Protein AF-A0A4Q3SWQ6-F1 (afdb_monomer_lite)

Sequence (105 aa):
MSTTTGKNRSILAGLVAPVTDTPKMGEAAPPPARVSDRMSALARVTSGDIKEKTLRLVDPARCRMWTRHNRRYDLLTADYCADLLESLRAQNSQEFPAIVRRIDD

pLDDT: mean 76.88, std 16.47, range [37.69, 96.06]

Foldseek 3Di:
DDDPDDDCVVVVVVPPDDPDDDDDPDDDDPDPDDPVNVVVVVVCVVVVVDDDDDDDDDDCVPDDDDPPDPDDVVQVDCVNCVVVVVVCVVVVDDPDGDDDDDDDD

Radius of gyration: 25.67 Å; chains: 1; bounding box: 46×27×73 Å

Structure (mmCIF, N/CA/C/O backbone):
data_AF-A0A4Q3SWQ6-F1
#
_entry.id   AF-A0A4Q3SWQ6-F1
#
loop_
_atom_site.group_PDB
_atom_site.id
_atom_site.type_symbol
_atom_site.label_atom_id
_atom_site.label_alt_id
_atom_site.label_comp_id
_atom_site.label_asym_id
_atom_site.label_entity_id
_atom_site.label_seq_id
_atom_site.pdbx_PDB_ins_code
_atom_site.Cartn_x
_atom_site.Cartn_y
_atom_site.Cartn_z
_atom_site.occupancy
_atom_site.B_iso_or_equiv
_atom_site.auth_seq_id
_atom_site.auth_comp_id
_atom_site.auth_asym_id
_atom_site.auth_atom_id
_atom_site.pdbx_PDB_model_num
ATOM 1 N N . MET A 1 1 ? -29.020 -6.620 43.530 1.00 37.69 1 MET A N 1
ATOM 2 C CA . MET A 1 1 ? -28.003 -7.387 44.280 1.00 37.69 1 MET A CA 1
ATOM 3 C C . MET A 1 1 ? -26.891 -7.730 43.305 1.00 37.69 1 MET A C 1
ATOM 5 O O . MET A 1 1 ? -27.069 -8.607 42.474 1.00 37.69 1 MET A O 1
ATOM 9 N N . SER A 1 2 ? -25.821 -6.935 43.311 1.00 39.66 2 SER A N 1
ATOM 10 C CA . SER A 1 2 ? -24.764 -6.963 42.294 1.00 39.66 2 SER A CA 1
ATOM 11 C C . SER A 1 2 ? -23.598 -7.827 42.764 1.00 39.66 2 SER A C 1
ATOM 13 O O . SER A 1 2 ? -22.946 -7.499 43.751 1.00 39.66 2 SER A O 1
ATOM 15 N N . THR A 1 3 ? -23.325 -8.921 42.058 1.00 44.28 3 THR A N 1
ATOM 16 C CA . THR A 1 3 ? -22.171 -9.793 42.299 1.00 44.28 3 THR A CA 1
ATOM 17 C C . THR A 1 3 ? -21.047 -9.451 41.321 1.00 44.28 3 THR A C 1
ATOM 19 O O . THR A 1 3 ? -21.021 -9.959 40.204 1.0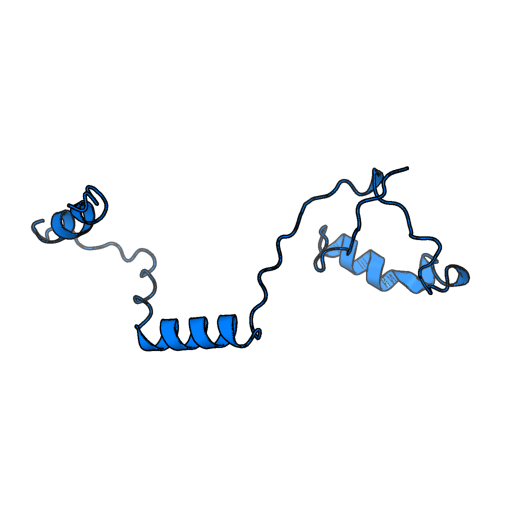0 44.28 3 THR A O 1
ATOM 22 N N . THR A 1 4 ? -20.092 -8.622 41.747 1.00 43.12 4 THR A N 1
ATOM 23 C CA . THR A 1 4 ? -18.793 -8.466 41.065 1.00 43.12 4 THR A CA 1
ATOM 24 C C . THR A 1 4 ? -17.703 -9.008 41.983 1.00 43.12 4 THR A C 1
ATOM 26 O O . THR A 1 4 ? -16.991 -8.276 42.665 1.00 43.12 4 THR A O 1
ATOM 29 N N . THR A 1 5 ? -17.612 -10.334 42.027 1.00 53.69 5 THR A N 1
ATOM 30 C CA . THR A 1 5 ? -16.555 -11.083 42.710 1.00 53.69 5 THR A CA 1
ATOM 31 C C . THR A 1 5 ? -15.343 -11.192 41.785 1.00 53.69 5 THR A C 1
ATOM 33 O O . THR A 1 5 ? -15.468 -11.679 40.666 1.00 53.69 5 THR A O 1
ATOM 36 N N . GLY A 1 6 ? -14.157 -10.793 42.262 1.00 54.22 6 GLY A N 1
ATOM 37 C CA . GLY A 1 6 ? -12.921 -11.472 41.844 1.00 54.22 6 GLY A CA 1
ATOM 38 C C . GLY A 1 6 ? -11.752 -10.661 41.275 1.00 54.22 6 GLY A C 1
ATOM 39 O O . GLY A 1 6 ? -10.754 -11.286 40.945 1.00 54.22 6 GLY A O 1
ATOM 40 N N . LYS A 1 7 ? -11.792 -9.323 41.169 1.00 57.75 7 LYS A N 1
ATOM 41 C CA . LYS A 1 7 ? -10.640 -8.563 40.610 1.00 57.75 7 LYS A CA 1
ATOM 42 C C . LYS A 1 7 ? -9.769 -7.832 41.636 1.00 57.75 7 LYS A C 1
ATOM 44 O O . LYS A 1 7 ? -8.587 -7.635 41.390 1.00 57.75 7 LYS A O 1
ATOM 49 N N . ASN A 1 8 ? -10.295 -7.515 42.819 1.00 54.81 8 ASN A N 1
ATOM 50 C CA . ASN A 1 8 ? -9.591 -6.650 43.782 1.00 54.81 8 ASN A CA 1
ATOM 51 C C . ASN A 1 8 ? -8.744 -7.417 44.815 1.00 54.81 8 ASN A C 1
ATOM 53 O O . ASN A 1 8 ? -8.180 -6.816 45.725 1.00 54.81 8 ASN A O 1
ATOM 57 N N . ARG A 1 9 ? -8.656 -8.750 44.706 1.00 54.25 9 ARG A N 1
ATOM 58 C CA . ARG A 1 9 ? -8.018 -9.602 45.722 1.00 54.25 9 ARG A CA 1
ATOM 59 C C . ARG A 1 9 ? -6.486 -9.643 45.612 1.00 54.25 9 ARG A C 1
ATOM 61 O O . ARG A 1 9 ? -5.827 -9.867 46.619 1.00 54.25 9 ARG A O 1
ATOM 68 N N . SER A 1 10 ? -5.912 -9.368 44.437 1.00 59.91 10 SER A N 1
ATOM 69 C CA . SER A 1 10 ? -4.449 -9.304 44.267 1.00 59.91 10 SER A CA 1
ATOM 70 C C . SER A 1 10 ? -3.827 -8.050 44.887 1.00 59.91 10 SER A C 1
ATOM 72 O O . SER A 1 10 ? -2.656 -8.066 45.249 1.00 59.91 10 SER A O 1
ATOM 74 N N . ILE A 1 11 ? -4.613 -6.983 45.059 1.00 61.41 11 ILE A N 1
ATOM 75 C CA . ILE A 1 11 ? -4.122 -5.679 45.525 1.00 61.41 11 ILE A CA 1
ATOM 76 C C . ILE A 1 11 ? -3.834 -5.701 47.036 1.00 61.41 11 ILE A C 1
ATOM 78 O O . ILE A 1 11 ? -2.881 -5.078 47.488 1.00 61.41 11 ILE A O 1
ATOM 82 N N . LEU A 1 12 ? -4.605 -6.472 47.818 1.00 54.75 12 LEU A N 1
ATOM 83 C CA . LEU A 1 12 ? -4.364 -6.632 49.260 1.00 54.75 12 LEU A CA 1
ATOM 84 C C . LEU A 1 12 ? -3.229 -7.613 49.590 1.00 54.75 12 LEU A C 1
ATOM 86 O O . LEU A 1 12 ? -2.630 -7.500 50.656 1.00 54.75 12 LEU A O 1
ATOM 90 N N . ALA A 1 13 ? -2.912 -8.557 48.700 1.00 58.09 13 ALA A N 1
ATOM 91 C CA . ALA A 1 13 ? -1.867 -9.552 48.956 1.00 58.09 13 ALA A CA 1
ATOM 92 C C . ALA A 1 13 ? -0.459 -8.929 49.040 1.00 58.09 13 ALA A C 1
ATOM 94 O O . ALA A 1 13 ? 0.404 -9.465 49.727 1.00 58.09 13 ALA A O 1
ATOM 95 N N . GLY A 1 14 ? -0.237 -7.779 48.392 1.00 57.88 14 GLY A N 1
ATOM 96 C CA . GLY A 1 14 ? 1.048 -7.075 48.408 1.00 57.88 14 GLY A CA 1
ATOM 97 C C . GLY A 1 14 ? 1.312 -6.214 49.649 1.00 57.88 14 GLY A C 1
ATOM 98 O O . GLY A 1 14 ? 2.418 -5.706 49.788 1.00 57.88 14 GLY A O 1
ATOM 99 N N . LEU A 1 15 ? 0.331 -6.030 50.544 1.00 57.25 15 LEU A N 1
ATOM 100 C CA . LEU A 1 15 ? 0.435 -5.083 51.667 1.00 57.25 15 LEU A CA 1
ATOM 101 C C . LEU A 1 15 ? 0.923 -5.718 52.986 1.00 57.25 15 LEU A C 1
ATOM 103 O O . LEU A 1 15 ? 1.231 -4.992 53.924 1.00 57.25 15 LEU A O 1
ATOM 107 N N . VAL A 1 16 ? 0.971 -7.055 53.077 1.00 56.12 16 VAL A N 1
ATOM 108 C CA . VAL A 1 16 ? 1.228 -7.803 54.334 1.00 56.12 16 VAL A CA 1
ATOM 109 C C . VAL A 1 16 ? 2.556 -8.586 54.303 1.00 56.12 16 VAL A C 1
ATOM 111 O O . VAL A 1 16 ? 2.904 -9.269 55.261 1.00 56.12 16 VAL A O 1
ATOM 114 N N . ALA A 1 17 ? 3.338 -8.493 53.224 1.00 50.59 17 ALA A N 1
ATOM 115 C CA . ALA A 1 17 ? 4.620 -9.194 53.134 1.00 50.59 17 ALA A CA 1
ATOM 116 C C . ALA A 1 17 ? 5.731 -8.447 53.910 1.00 50.59 17 ALA A C 1
ATOM 118 O O . ALA A 1 17 ? 5.885 -7.237 53.719 1.00 50.59 17 ALA A O 1
ATOM 119 N N . PRO A 1 18 ? 6.528 -9.129 54.760 1.00 47.56 18 PRO A N 1
ATOM 120 C CA . PRO A 1 18 ? 7.685 -8.521 55.408 1.00 47.56 18 PRO A CA 1
ATOM 121 C C . PRO A 1 18 ? 8.750 -8.167 54.361 1.00 47.56 18 PRO A C 1
ATOM 123 O O . PRO A 1 18 ? 9.165 -9.002 53.560 1.00 47.56 18 PRO A O 1
ATOM 126 N N . VAL A 1 19 ? 9.182 -6.904 54.365 1.00 60.88 19 VAL A N 1
ATOM 127 C CA . VAL A 1 19 ? 10.229 -6.378 53.480 1.00 60.88 19 VAL A CA 1
ATOM 128 C C . VAL A 1 19 ? 11.579 -6.924 53.945 1.00 60.88 19 VAL A C 1
ATOM 130 O O . VAL A 1 19 ? 12.202 -6.388 54.859 1.00 60.88 19 VAL A O 1
ATOM 133 N N . THR A 1 20 ? 12.035 -8.026 53.355 1.00 55.34 20 THR A N 1
ATOM 134 C CA . THR A 1 20 ? 13.414 -8.516 53.531 1.00 55.34 20 THR A CA 1
ATOM 135 C C . THR A 1 20 ? 13.968 -9.075 52.226 1.00 55.34 20 THR A C 1
ATOM 137 O O . THR A 1 20 ? 14.507 -10.172 52.180 1.00 55.34 20 THR A O 1
ATOM 140 N N . ASP A 1 21 ? 13.853 -8.287 51.161 1.00 50.16 21 ASP A N 1
ATOM 141 C CA . ASP A 1 21 ? 14.615 -8.490 49.933 1.00 50.16 21 ASP A CA 1
ATOM 142 C C . ASP A 1 21 ? 15.100 -7.126 49.445 1.00 50.16 21 ASP A C 1
ATOM 144 O O . ASP A 1 21 ? 14.312 -6.192 49.277 1.00 50.16 21 ASP A O 1
ATOM 148 N N . THR A 1 22 ? 16.410 -6.984 49.259 1.00 52.16 22 THR A N 1
ATOM 149 C CA . THR A 1 22 ? 16.997 -5.822 48.593 1.00 52.16 22 THR A CA 1
ATOM 150 C C . THR A 1 22 ? 16.557 -5.856 47.128 1.00 52.16 22 THR A C 1
ATOM 152 O O . THR A 1 22 ? 16.928 -6.783 46.403 1.00 52.16 22 THR A O 1
ATOM 155 N N . PRO A 1 23 ? 15.756 -4.885 46.645 1.00 48.44 23 PRO A N 1
ATOM 156 C CA . PRO A 1 23 ? 15.286 -4.932 45.274 1.00 48.44 23 PRO A CA 1
ATOM 157 C C . PRO A 1 23 ? 16.483 -4.716 44.346 1.00 48.44 23 PRO A C 1
ATOM 159 O O . PRO A 1 23 ? 17.086 -3.642 44.315 1.00 48.44 23 PRO A O 1
ATOM 162 N N . LYS A 1 24 ? 16.830 -5.743 43.562 1.00 47.78 24 LYS A N 1
ATOM 163 C CA . LYS A 1 24 ? 17.572 -5.538 42.317 1.00 47.78 24 LYS A CA 1
ATOM 164 C C . LYS A 1 24 ? 16.768 -4.528 41.506 1.00 47.78 24 LYS A C 1
ATOM 166 O O . LYS A 1 24 ? 15.587 -4.760 41.255 1.00 47.78 24 LYS A O 1
ATOM 171 N N . MET A 1 25 ? 17.399 -3.416 41.139 1.00 45.16 25 MET A N 1
ATOM 172 C CA . MET A 1 25 ? 16.812 -2.366 40.310 1.00 45.16 25 MET A CA 1
ATOM 173 C C . MET A 1 25 ? 16.571 -2.911 38.896 1.00 45.16 25 MET A C 1
ATOM 175 O O . MET A 1 25 ? 17.353 -2.686 37.981 1.00 45.16 25 MET A O 1
ATOM 179 N N . GLY A 1 26 ? 15.520 -3.713 38.752 1.00 52.38 26 GLY A N 1
ATOM 180 C CA . GLY A 1 26 ? 14.875 -3.976 37.479 1.00 52.38 26 GLY A CA 1
ATOM 181 C C . GLY A 1 26 ? 14.051 -2.751 37.113 1.00 52.38 26 GLY A C 1
ATOM 182 O O . GLY A 1 26 ? 13.395 -2.185 37.987 1.00 52.38 26 GLY A O 1
ATOM 183 N N . GLU A 1 27 ? 14.163 -2.340 35.850 1.00 56.84 27 GLU A N 1
ATOM 184 C CA . GLU A 1 27 ? 13.367 -1.334 35.140 1.00 56.84 27 GLU A CA 1
ATOM 185 C C . GLU A 1 27 ? 12.164 -0.819 35.955 1.00 56.84 27 GLU A C 1
ATOM 187 O O . GLU A 1 27 ? 11.166 -1.523 36.135 1.00 56.84 27 GLU A O 1
ATOM 192 N N . ALA A 1 28 ? 12.273 0.395 36.503 1.00 59.09 28 ALA A N 1
ATOM 193 C CA . ALA A 1 28 ? 11.204 0.989 37.294 1.00 59.09 28 ALA A CA 1
ATOM 194 C C . ALA A 1 28 ? 9.908 1.017 36.468 1.00 59.09 28 ALA A C 1
ATOM 196 O O . ALA A 1 28 ? 9.859 1.619 35.394 1.00 59.09 28 ALA A O 1
ATOM 197 N N . ALA A 1 29 ? 8.855 0.367 36.972 1.00 60.41 29 ALA A N 1
ATOM 198 C CA . ALA A 1 29 ? 7.537 0.445 36.361 1.00 60.41 29 ALA A CA 1
ATOM 199 C C . ALA A 1 29 ? 7.130 1.927 36.234 1.00 60.41 29 ALA A C 1
ATOM 201 O O . ALA A 1 29 ? 7.310 2.686 37.195 1.00 60.41 29 ALA A O 1
ATOM 202 N N . PRO A 1 30 ? 6.598 2.363 35.077 1.00 66.06 30 PRO A N 1
ATOM 203 C CA . PRO A 1 30 ? 6.219 3.754 34.894 1.00 66.06 30 PRO A CA 1
ATOM 204 C C . PRO A 1 30 ? 5.20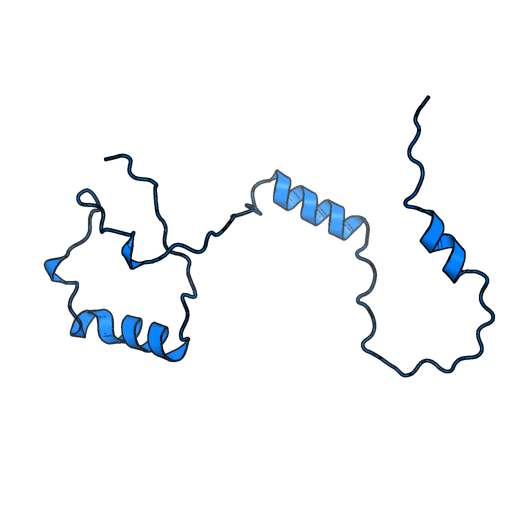3 4.169 35.972 1.00 66.06 30 PRO A C 1
ATOM 206 O O . PRO A 1 30 ? 4.329 3.371 36.333 1.00 66.06 30 PRO A O 1
ATOM 209 N N . PRO A 1 31 ? 5.305 5.399 36.511 1.00 71.00 31 PRO A N 1
ATOM 210 C CA . PRO A 1 31 ? 4.410 5.868 37.560 1.00 71.00 31 PRO A CA 1
ATOM 211 C C . PRO A 1 31 ? 2.949 5.776 37.093 1.00 71.00 31 PRO A C 1
ATOM 213 O O . PRO A 1 31 ? 2.659 6.047 35.923 1.00 71.00 31 PRO A O 1
ATOM 216 N N . PRO A 1 32 ? 2.005 5.406 37.979 1.00 70.75 32 PRO A N 1
ATOM 217 C CA . PRO A 1 32 ? 0.611 5.248 37.592 1.00 70.75 32 PRO A CA 1
ATOM 218 C C . PRO A 1 32 ? 0.060 6.574 37.060 1.00 70.75 32 PRO A C 1
ATOM 220 O O . PRO A 1 32 ? 0.119 7.599 37.741 1.00 70.75 32 PRO A O 1
ATOM 223 N N . ALA A 1 33 ? -0.500 6.544 35.845 1.00 75.12 33 ALA A N 1
ATOM 224 C CA . ALA A 1 33 ? -1.086 7.723 35.209 1.00 75.12 33 ALA A CA 1
ATOM 225 C C . ALA A 1 33 ? -2.125 8.372 36.134 1.00 75.12 33 ALA A C 1
ATOM 227 O O . ALA A 1 33 ? -3.013 7.674 36.655 1.00 75.12 33 ALA A O 1
ATOM 228 N N . ARG A 1 34 ? -2.019 9.694 36.329 1.00 88.25 34 ARG A N 1
ATOM 229 C CA . ARG A 1 34 ? -2.899 10.447 37.228 1.00 88.25 34 ARG A CA 1
ATOM 230 C C . ARG A 1 34 ? -4.302 10.498 36.631 1.00 88.25 34 ARG A C 1
ATOM 232 O O . ARG A 1 34 ? -4.495 10.397 35.420 1.00 88.25 34 ARG A O 1
ATOM 239 N N . VAL A 1 35 ? -5.309 10.688 37.479 1.00 86.38 35 VAL A N 1
ATOM 240 C CA . VAL A 1 35 ? -6.708 10.802 37.029 1.00 86.38 35 VAL A CA 1
ATOM 241 C C . VAL A 1 35 ? -6.902 11.922 35.998 1.00 86.38 35 VAL A C 1
ATOM 243 O O . VAL A 1 35 ? -7.637 11.734 35.034 1.00 86.38 35 VAL A O 1
ATOM 246 N N . SER A 1 36 ? -6.171 13.033 36.141 1.00 84.25 36 SER A N 1
ATOM 247 C CA . SER A 1 36 ? -6.175 14.161 35.197 1.00 84.25 36 SER A CA 1
ATOM 248 C C . SER A 1 36 ? -5.710 13.762 33.790 1.00 84.25 36 SER A C 1
ATOM 250 O O . SER A 1 36 ? -6.325 14.145 32.792 1.00 84.25 36 SER A O 1
ATOM 252 N N . ASP A 1 37 ? -4.666 12.933 33.706 1.00 85.50 37 ASP A N 1
ATOM 253 C CA . ASP A 1 37 ? -4.102 12.474 32.432 1.00 85.50 37 ASP A CA 1
ATOM 254 C C . ASP A 1 37 ? -5.104 11.579 31.694 1.00 85.50 37 ASP A C 1
ATOM 256 O O . ASP A 1 37 ? -5.305 11.708 30.485 1.00 85.50 37 ASP A O 1
ATOM 260 N N . ARG A 1 38 ? -5.813 10.716 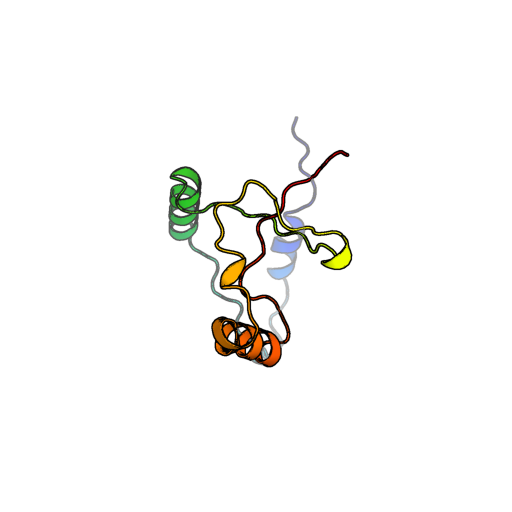32.437 1.00 82.62 38 ARG A N 1
ATOM 261 C CA . ARG A 1 38 ? -6.871 9.863 31.873 1.00 82.62 38 ARG A CA 1
ATOM 262 C C . ARG A 1 38 ? -8.074 10.670 31.399 1.00 82.62 38 ARG A C 1
ATOM 264 O O . ARG A 1 38 ? -8.591 10.381 30.326 1.00 82.62 38 ARG A O 1
ATOM 271 N N . MET A 1 39 ? -8.501 11.681 32.157 1.00 84.94 39 MET A N 1
ATOM 272 C CA . MET A 1 39 ? -9.609 12.557 31.752 1.00 84.94 39 MET A CA 1
ATOM 273 C C . MET A 1 39 ? -9.278 13.320 30.466 1.00 84.94 39 MET A C 1
ATOM 275 O O . MET A 1 39 ? -10.104 13.393 29.560 1.00 84.94 39 MET A O 1
ATOM 279 N N . SER A 1 40 ? -8.040 13.803 30.342 1.00 85.25 40 SER A N 1
ATOM 280 C CA . SER A 1 40 ? -7.559 14.475 29.130 1.00 85.25 40 SER A CA 1
ATOM 281 C C . SER A 1 40 ? -7.512 13.525 27.928 1.00 85.25 40 SER A C 1
ATOM 283 O O . SER A 1 40 ? -7.941 13.883 26.832 1.00 85.25 40 SER A O 1
ATOM 285 N N . ALA A 1 41 ? -7.043 12.288 28.121 1.00 81.62 41 ALA A N 1
ATOM 286 C CA . ALA A 1 41 ? -7.048 11.274 27.068 1.00 81.62 41 ALA A CA 1
ATOM 287 C C . ALA A 1 41 ? -8.476 10.915 26.612 1.00 81.62 41 ALA A C 1
ATOM 289 O O . ALA A 1 41 ? -8.733 10.846 25.412 1.00 81.62 41 ALA A O 1
A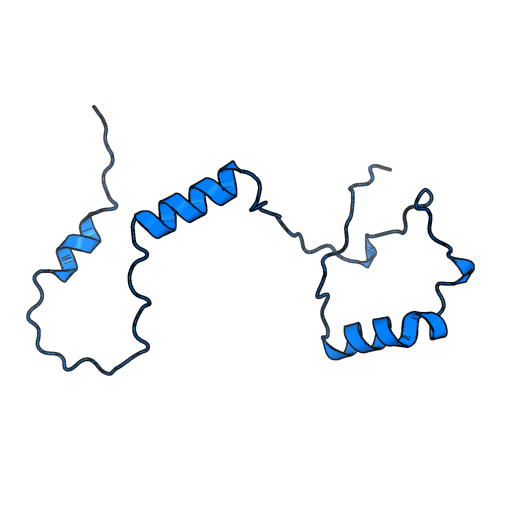TOM 290 N N . LEU A 1 42 ? -9.417 10.750 27.548 1.00 83.00 42 LEU A N 1
ATOM 291 C CA . LEU A 1 42 ? -10.828 10.479 27.244 1.00 83.00 42 LEU A CA 1
ATOM 292 C C . LEU A 1 42 ? -11.499 11.635 26.495 1.00 83.00 42 LEU A C 1
ATOM 294 O O . LEU A 1 42 ? -12.256 11.394 25.552 1.00 83.00 42 LEU A O 1
ATOM 298 N N . ALA A 1 43 ? -11.197 12.880 26.872 1.00 82.56 43 ALA A N 1
ATOM 299 C CA . ALA A 1 43 ? -11.681 14.057 26.160 1.00 82.56 43 ALA A CA 1
ATOM 300 C C . ALA A 1 43 ? -11.214 14.043 24.696 1.00 82.56 43 ALA A C 1
ATOM 302 O O . ALA A 1 43 ? -12.035 14.208 23.804 1.00 82.56 43 ALA A O 1
ATOM 303 N N . ARG A 1 44 ? -9.939 13.727 24.430 1.00 79.06 44 ARG A N 1
ATOM 304 C CA . ARG A 1 44 ? -9.393 13.621 23.061 1.00 79.06 44 ARG A CA 1
ATOM 305 C C . ARG A 1 44 ? -10.044 12.510 22.233 1.00 79.06 44 ARG A C 1
ATOM 307 O O . ARG A 1 44 ? -10.300 12.699 21.047 1.00 79.06 44 ARG A O 1
ATOM 314 N N . VAL A 1 45 ? -10.343 11.360 22.840 1.00 80.50 45 VAL A N 1
ATOM 315 C CA . VAL A 1 45 ? -11.096 10.285 22.163 1.00 80.50 45 VAL A CA 1
ATOM 316 C C . VAL A 1 45 ? -12.514 10.752 21.821 1.00 80.50 45 VAL A C 1
ATOM 318 O O . VAL A 1 45 ? -12.972 10.553 20.700 1.00 80.50 45 VAL A O 1
ATOM 321 N N . THR A 1 46 ? -13.190 11.424 22.757 1.00 77.12 46 THR A N 1
ATOM 322 C CA . THR A 1 46 ? -14.579 11.888 22.582 1.00 77.12 46 THR A CA 1
ATOM 323 C C . THR A 1 46 ? -14.687 13.029 21.566 1.00 77.12 46 THR A C 1
ATOM 325 O O . THR A 1 46 ? -15.618 13.046 20.766 1.00 77.12 46 THR A O 1
ATOM 328 N N . SER A 1 47 ? -13.706 13.936 21.538 1.00 79.50 47 SER A N 1
ATOM 329 C CA . SER A 1 47 ? -13.581 15.003 20.534 1.00 79.50 47 SER A CA 1
ATOM 330 C C . SER A 1 47 ? -13.283 14.476 19.125 1.00 79.50 47 SER A C 1
ATOM 332 O O . SER A 1 47 ? -13.372 15.225 18.157 1.00 79.50 47 SER A O 1
ATOM 334 N N . GLY A 1 48 ? -12.936 13.190 18.988 1.00 75.50 48 GLY A N 1
ATOM 335 C CA . GLY A 1 48 ? -12.573 12.579 17.712 1.00 75.50 48 GLY A CA 1
ATOM 336 C C . GLY A 1 48 ? -11.124 12.830 17.283 1.00 75.50 48 GLY A C 1
ATOM 337 O O . GLY A 1 48 ? -10.762 12.451 16.166 1.00 75.50 48 GLY A O 1
ATOM 338 N N . ASP A 1 49 ? -10.293 13.405 18.162 1.00 72.88 49 ASP A N 1
ATOM 339 C CA . ASP A 1 49 ? -8.855 13.610 17.930 1.00 72.88 49 ASP A CA 1
ATOM 340 C C . ASP A 1 49 ? -8.102 12.276 17.857 1.00 72.88 49 ASP A C 1
ATOM 342 O O . ASP A 1 49 ? -7.045 12.176 17.235 1.00 72.88 49 ASP A O 1
ATOM 346 N N . ILE A 1 50 ? -8.638 11.236 18.505 1.00 72.12 50 ILE A N 1
ATOM 347 C CA . ILE A 1 50 ? -8.084 9.883 18.501 1.00 72.12 50 ILE A CA 1
ATOM 348 C C . ILE A 1 50 ? -9.102 8.949 17.851 1.00 72.12 50 ILE A C 1
ATOM 350 O O . ILE A 1 50 ? -10.183 8.719 18.389 1.00 72.12 50 ILE A O 1
ATOM 354 N N . LYS A 1 51 ? -8.736 8.381 16.697 1.00 74.31 51 LYS A N 1
ATOM 355 C CA . LYS A 1 51 ? -9.521 7.349 16.012 1.00 74.31 51 LYS A CA 1
ATOM 356 C C . LYS A 1 51 ? -8.826 6.005 16.140 1.00 74.31 51 LYS A C 1
ATOM 358 O O . LYS A 1 51 ? -7.701 5.836 15.672 1.00 74.31 51 LYS A O 1
ATOM 363 N N . GLU A 1 52 ? -9.514 5.044 16.742 1.00 72.06 52 GLU A N 1
ATOM 364 C CA . GLU A 1 52 ? -9.060 3.660 16.766 1.00 72.06 52 GLU A CA 1
ATOM 365 C C . GLU A 1 52 ? -9.133 3.081 15.346 1.00 72.06 52 GLU A C 1
ATOM 367 O O . GLU A 1 52 ? -10.190 3.074 14.710 1.00 72.06 52 GLU A O 1
ATOM 372 N N . LYS A 1 53 ? -7.989 2.633 14.817 1.00 78.25 53 LYS A N 1
ATOM 373 C CA . LYS A 1 53 ? -7.888 2.039 13.481 1.00 78.25 53 LYS A CA 1
ATOM 374 C C . LYS A 1 53 ? -7.456 0.586 13.616 1.00 78.25 53 LYS A C 1
ATOM 376 O O . LYS A 1 53 ? -6.293 0.301 13.882 1.00 78.25 53 LYS A O 1
ATOM 381 N N . THR A 1 54 ? -8.381 -0.342 13.394 1.00 83.50 54 THR A N 1
ATOM 382 C CA . THR A 1 54 ? -8.043 -1.765 13.304 1.00 83.50 54 THR A CA 1
ATOM 383 C C . THR A 1 54 ? -7.343 -2.041 11.975 1.00 83.50 54 THR A C 1
ATOM 385 O O . THR A 1 54 ? -7.928 -1.856 10.906 1.00 83.50 54 THR A O 1
ATOM 388 N N . LEU A 1 55 ? -6.094 -2.500 12.036 1.00 88.94 55 LEU A N 1
ATOM 389 C CA . LEU A 1 55 ? -5.341 -2.954 10.868 1.00 88.94 55 LEU A CA 1
ATOM 390 C C . LEU A 1 55 ? -5.488 -4.467 10.711 1.00 88.94 55 LEU A C 1
ATOM 392 O O . LEU A 1 55 ? -5.590 -5.200 11.693 1.00 88.94 55 LEU A O 1
ATOM 396 N N . ARG A 1 56 ? -5.514 -4.938 9.464 1.00 88.38 56 ARG A N 1
ATOM 397 C CA . ARG A 1 56 ? -5.572 -6.365 9.140 1.00 88.38 56 ARG A CA 1
ATOM 398 C C . ARG A 1 56 ? -4.413 -6.711 8.222 1.00 88.38 56 ARG A C 1
ATOM 400 O O . ARG A 1 56 ? -4.185 -6.005 7.244 1.00 88.38 56 ARG A O 1
ATOM 407 N N . LEU A 1 57 ? -3.730 -7.811 8.523 1.00 90.81 57 LEU A N 1
ATOM 408 C CA . LEU A 1 57 ? -2.793 -8.427 7.594 1.00 90.81 57 LEU A CA 1
ATOM 409 C C . LEU A 1 57 ? -3.601 -9.106 6.490 1.00 90.81 57 LEU A C 1
ATOM 411 O O . LEU A 1 57 ? -4.472 -9.936 6.758 1.00 90.81 57 LEU A O 1
ATOM 415 N N . VAL A 1 58 ? -3.343 -8.702 5.254 1.00 90.12 58 VAL A N 1
ATOM 416 C CA . VAL A 1 58 ? -3.999 -9.229 4.061 1.00 90.12 58 VAL A CA 1
ATOM 417 C C . VAL A 1 58 ? -2.908 -9.725 3.130 1.00 90.12 58 VAL A C 1
ATOM 419 O O . VAL A 1 58 ? -1.912 -9.037 2.928 1.00 90.12 58 VAL A O 1
ATOM 422 N N . ASP A 1 59 ? -3.106 -10.915 2.572 1.00 91.12 59 ASP A N 1
ATOM 423 C CA . ASP A 1 59 ? -2.223 -11.448 1.542 1.00 91.12 59 ASP A CA 1
ATOM 424 C C . ASP A 1 59 ? -2.270 -10.542 0.293 1.00 91.12 59 ASP A C 1
ATOM 426 O O . ASP A 1 59 ? -3.353 -10.365 -0.283 1.00 91.12 59 ASP A O 1
ATOM 430 N N . PRO A 1 60 ? -1.133 -9.958 -0.136 1.00 89.50 60 PRO A N 1
ATOM 431 C CA . PRO A 1 60 ? -1.085 -9.070 -1.291 1.00 89.50 60 PRO A CA 1
ATOM 432 C C . PRO A 1 60 ? -1.510 -9.758 -2.593 1.00 89.50 60 PRO A C 1
ATOM 434 O O . PRO A 1 60 ? -2.042 -9.074 -3.465 1.00 89.50 60 PRO A O 1
ATOM 437 N N . ALA A 1 61 ? -1.364 -11.084 -2.719 1.00 92.44 61 ALA A N 1
ATOM 438 C CA . ALA A 1 61 ? -1.782 -11.821 -3.916 1.00 92.44 61 ALA A CA 1
ATOM 439 C C . ALA A 1 61 ? -3.308 -11.803 -4.131 1.00 92.44 61 ALA A C 1
ATOM 441 O O . ALA A 1 61 ? -3.789 -11.997 -5.245 1.00 92.44 61 ALA A O 1
ATOM 442 N N . ARG A 1 62 ? -4.085 -11.530 -3.074 1.00 92.12 62 ARG A N 1
ATOM 443 C CA . ARG A 1 62 ? -5.550 -11.392 -3.130 1.00 92.12 62 ARG A CA 1
ATOM 444 C C . ARG A 1 62 ? -6.005 -9.979 -3.493 1.00 92.12 62 ARG A C 1
ATOM 446 O O . ARG A 1 62 ? -7.192 -9.757 -3.736 1.00 92.12 62 ARG A O 1
ATOM 453 N N . CYS A 1 63 ? -5.095 -9.010 -3.474 1.00 91.62 63 CYS A N 1
ATOM 454 C CA . CYS A 1 63 ? -5.397 -7.613 -3.737 1.00 91.62 63 CYS A CA 1
ATOM 455 C C . CYS A 1 63 ? -5.235 -7.310 -5.228 1.00 91.62 63 CYS A C 1
ATOM 457 O O . CYS A 1 63 ? -4.248 -7.682 -5.853 1.00 91.62 63 CYS A O 1
ATOM 459 N N . ARG A 1 64 ? -6.187 -6.563 -5.793 1.00 91.06 64 ARG A N 1
ATOM 460 C CA . ARG A 1 64 ? -6.101 -6.036 -7.161 1.00 91.06 64 ARG A CA 1
ATOM 461 C C . ARG A 1 64 ? -6.276 -4.524 -7.174 1.00 91.06 64 ARG A C 1
ATOM 463 O O . ARG A 1 64 ? -6.977 -3.968 -6.325 1.00 91.06 64 ARG A O 1
ATOM 470 N N . MET A 1 65 ? -5.656 -3.859 -8.147 1.00 89.06 65 MET A N 1
ATOM 471 C CA . MET A 1 65 ? -5.822 -2.418 -8.339 1.00 89.06 65 MET A CA 1
ATOM 472 C C . MET A 1 65 ? -7.272 -2.092 -8.709 1.00 89.06 65 MET A C 1
ATOM 474 O O . MET A 1 65 ? -7.905 -2.793 -9.497 1.00 89.06 65 MET A O 1
ATOM 478 N N . TRP A 1 66 ? -7.811 -1.016 -8.137 1.00 88.56 66 TRP A N 1
ATOM 479 C CA . TRP A 1 66 ? -9.179 -0.593 -8.413 1.00 88.56 66 TRP A CA 1
ATOM 480 C C . TRP A 1 66 ? -9.253 0.258 -9.684 1.00 88.56 66 TRP A C 1
ATOM 482 O O . TRP A 1 66 ? -8.686 1.344 -9.735 1.00 88.56 66 TRP A O 1
ATOM 492 N N . THR A 1 67 ? -10.024 -0.193 -10.675 1.00 85.06 67 THR A N 1
ATOM 493 C CA . THR A 1 67 ? -10.134 0.439 -12.005 1.00 85.06 67 THR A CA 1
ATOM 494 C C . THR A 1 67 ? -10.659 1.876 -11.985 1.00 85.06 67 THR A C 1
ATOM 496 O O . THR A 1 67 ? -10.344 2.652 -12.876 1.00 85.06 67 THR A O 1
ATOM 499 N N . ARG A 1 68 ? -11.474 2.250 -10.988 1.00 83.62 68 ARG A N 1
ATOM 500 C CA . ARG A 1 68 ? -12.059 3.604 -10.895 1.00 83.62 68 ARG A CA 1
ATOM 501 C C . ARG A 1 68 ? -11.194 4.586 -10.105 1.00 83.62 68 ARG A C 1
ATOM 503 O O . ARG A 1 68 ? -11.638 5.697 -9.828 1.00 83.62 68 ARG A O 1
ATOM 510 N N . HIS A 1 69 ? -9.997 4.184 -9.687 1.00 82.81 69 HIS A N 1
ATOM 511 C CA . HIS A 1 69 ? -9.112 5.081 -8.962 1.00 82.81 69 HIS A CA 1
ATOM 512 C C . HIS A 1 69 ? -8.455 6.066 -9.935 1.00 82.81 69 HIS A C 1
ATOM 514 O O . HIS A 1 69 ? -7.953 5.662 -10.982 1.00 82.81 69 HIS A O 1
ATOM 520 N N . ASN A 1 70 ? -8.445 7.356 -9.589 1.00 83.50 70 ASN A N 1
ATOM 521 C CA . ASN A 1 70 ? -7.812 8.391 -10.406 1.00 83.50 70 ASN A CA 1
ATOM 522 C C . ASN A 1 70 ? -6.283 8.322 -10.252 1.00 83.50 70 ASN A C 1
ATOM 524 O O . ASN A 1 70 ? -5.676 9.098 -9.514 1.00 83.50 70 ASN A O 1
ATOM 528 N N . ARG A 1 71 ? -5.667 7.325 -10.893 1.00 86.44 71 ARG A N 1
ATOM 529 C CA . ARG A 1 71 ? -4.219 7.125 -10.922 1.00 86.44 71 ARG A CA 1
ATOM 530 C C . ARG A 1 71 ? -3.737 7.062 -12.366 1.00 86.44 71 ARG A C 1
ATOM 532 O O . ARG A 1 71 ? -4.291 6.341 -13.188 1.00 86.44 71 ARG A O 1
ATOM 539 N N . ARG A 1 72 ? -2.663 7.798 -12.643 1.00 89.25 72 ARG A N 1
ATOM 540 C CA . ARG A 1 72 ? -1.924 7.760 -13.907 1.00 89.25 72 ARG A CA 1
ATOM 541 C C . ARG A 1 72 ? -1.025 6.528 -13.954 1.00 89.25 72 ARG A C 1
ATOM 543 O O . ARG A 1 72 ? 0.116 6.567 -13.499 1.00 89.25 72 ARG A O 1
ATOM 550 N N . TYR A 1 73 ? -1.578 5.408 -14.411 1.00 87.00 73 TYR A N 1
ATOM 551 C CA . TYR A 1 73 ? -0.864 4.128 -14.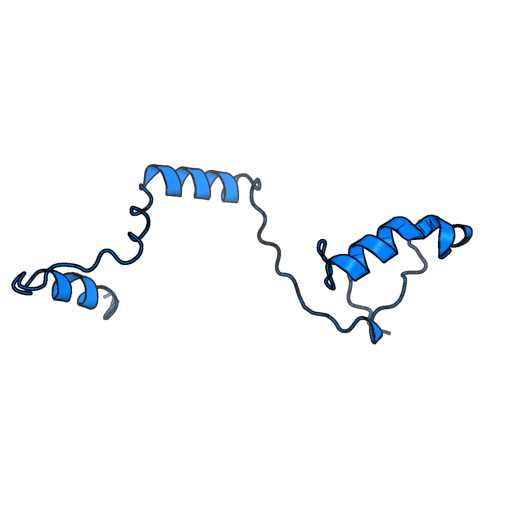481 1.00 87.00 73 TYR A CA 1
ATOM 552 C C . TYR A 1 73 ? 0.304 4.141 -15.474 1.00 87.00 73 TYR A C 1
ATOM 554 O O . TYR A 1 73 ? 1.251 3.384 -15.298 1.00 87.00 73 TYR A O 1
ATOM 562 N N . ASP A 1 74 ? 0.273 5.048 -16.449 1.00 89.75 74 ASP A N 1
ATOM 563 C CA . ASP A 1 74 ? 1.363 5.366 -17.375 1.00 89.75 74 ASP A CA 1
ATOM 564 C C . ASP A 1 74 ? 2.680 5.718 -16.664 1.00 89.75 74 ASP A C 1
ATOM 566 O O . ASP A 1 74 ? 3.755 5.435 -17.183 1.00 89.75 74 ASP A O 1
ATOM 570 N N . LEU A 1 75 ? 2.604 6.289 -15.459 1.00 89.88 75 LEU A N 1
ATOM 571 C CA . LEU A 1 75 ? 3.771 6.692 -14.670 1.00 89.88 75 LEU A CA 1
ATOM 572 C C . LEU A 1 75 ? 4.195 5.643 -13.632 1.00 89.88 75 LEU A C 1
ATOM 574 O O . LEU A 1 75 ? 5.171 5.852 -12.914 1.00 89.88 75 LEU A O 1
ATOM 578 N N . LEU A 1 76 ? 3.476 4.522 -13.523 1.00 89.56 76 LEU A N 1
ATOM 579 C CA . LEU A 1 76 ? 3.767 3.472 -12.546 1.00 89.56 76 LEU A CA 1
ATOM 580 C C . LEU A 1 76 ? 4.862 2.529 -13.070 1.00 89.56 76 LEU A C 1
ATOM 582 O O . LEU A 1 76 ? 4.632 1.344 -13.299 1.00 89.56 76 LEU A O 1
ATOM 586 N N . THR A 1 77 ? 6.053 3.080 -13.285 1.00 94.06 77 THR A N 1
ATOM 587 C CA . THR A 1 77 ? 7.243 2.356 -13.751 1.00 94.06 77 THR A CA 1
ATOM 588 C C . THR A 1 77 ? 8.283 2.243 -12.635 1.00 94.06 77 THR A C 1
ATOM 590 O O . THR A 1 77 ? 8.216 2.951 -11.627 1.00 94.06 77 THR A O 1
ATOM 593 N N . ALA A 1 78 ? 9.245 1.329 -12.799 1.00 92.94 78 ALA A N 1
ATOM 594 C CA . ALA A 1 78 ? 10.281 1.081 -11.797 1.00 92.94 78 ALA A CA 1
ATOM 595 C C . ALA A 1 78 ? 11.150 2.321 -11.534 1.00 92.94 78 ALA A C 1
ATOM 597 O O . ALA A 1 78 ? 11.447 2.601 -10.377 1.00 92.94 78 ALA A O 1
ATOM 598 N N . ASP A 1 79 ? 11.479 3.085 -12.578 1.00 95.81 79 ASP A N 1
ATOM 599 C CA . ASP A 1 79 ? 12.336 4.270 -12.467 1.00 95.81 79 ASP A CA 1
ATOM 600 C C . ASP A 1 79 ? 11.661 5.380 -11.655 1.00 95.81 79 ASP A C 1
ATOM 602 O O . ASP A 1 79 ? 12.249 5.929 -10.728 1.00 95.81 79 ASP A O 1
ATOM 606 N N . TYR A 1 80 ? 10.386 5.664 -11.937 1.00 94.88 80 TYR A N 1
ATOM 607 C CA . TYR A 1 80 ? 9.628 6.690 -11.213 1.00 94.88 80 TYR A CA 1
ATOM 608 C C . TYR A 1 80 ? 9.316 6.291 -9.764 1.00 94.88 80 TYR A C 1
ATOM 610 O O . TYR A 1 80 ? 9.070 7.157 -8.927 1.00 94.88 80 TYR A O 1
ATOM 618 N N . CYS A 1 81 ? 9.306 4.990 -9.463 1.00 94.19 81 CYS A N 1
ATOM 619 C CA . CYS A 1 81 ? 9.030 4.460 -8.128 1.00 94.19 81 CYS A CA 1
ATOM 620 C C . CYS A 1 81 ? 10.289 3.948 -7.411 1.00 94.19 81 CYS A C 1
ATOM 622 O O . CYS A 1 81 ? 10.149 3.251 -6.405 1.00 94.19 81 CYS A O 1
ATOM 624 N N . ALA A 1 82 ? 11.493 4.260 -7.903 1.00 96.06 82 ALA A N 1
ATOM 625 C CA . ALA A 1 82 ? 12.742 3.695 -7.394 1.00 96.06 82 ALA A CA 1
ATOM 626 C C . ALA A 1 82 ? 12.931 3.956 -5.891 1.00 96.06 82 ALA A C 1
ATOM 628 O O . ALA A 1 82 ? 13.153 3.013 -5.134 1.00 96.06 82 ALA A O 1
ATOM 629 N N . ASP A 1 83 ? 12.717 5.196 -5.446 1.00 94.75 83 ASP A N 1
ATOM 630 C CA . ASP A 1 83 ? 12.838 5.587 -4.034 1.00 94.75 83 ASP A CA 1
ATOM 631 C C . ASP A 1 83 ? 11.834 4.847 -3.134 1.00 94.75 83 ASP A C 1
ATOM 633 O O . ASP A 1 83 ? 12.151 4.407 -2.023 1.00 94.75 83 ASP A O 1
ATOM 637 N N . LEU A 1 84 ? 10.605 4.654 -3.625 1.00 91.88 84 LEU A N 1
ATOM 638 C CA . LEU A 1 84 ? 9.581 3.906 -2.899 1.00 91.88 84 LEU A CA 1
ATOM 639 C C . LEU A 1 84 ? 9.956 2.422 -2.800 1.00 91.88 84 LEU A C 1
ATOM 641 O O . LEU A 1 84 ? 9.809 1.816 -1.743 1.00 91.88 84 LEU A O 1
ATOM 645 N N . LEU A 1 85 ? 10.449 1.829 -3.886 1.00 93.56 85 LEU A N 1
ATOM 646 C CA . LEU A 1 85 ? 10.892 0.437 -3.884 1.00 93.56 85 LEU A CA 1
ATOM 647 C C . LEU A 1 85 ? 12.083 0.233 -2.947 1.00 93.56 85 LEU A C 1
ATOM 649 O O . LEU A 1 85 ? 12.120 -0.763 -2.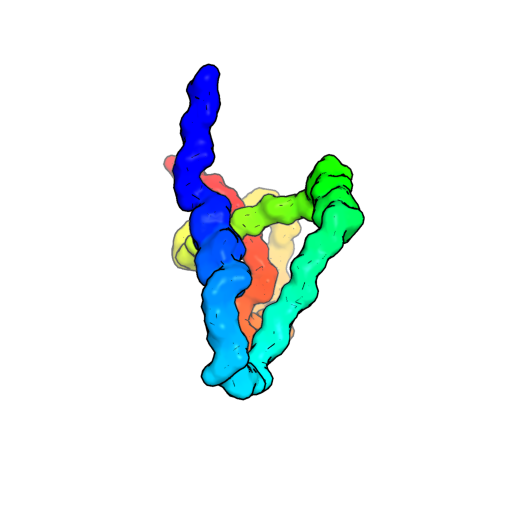229 1.00 93.56 85 LEU A O 1
ATOM 653 N N . GLU A 1 86 ? 13.023 1.175 -2.925 1.00 95.38 86 GLU A N 1
ATOM 654 C CA . GLU A 1 86 ? 14.198 1.089 -2.067 1.00 95.38 86 GLU A CA 1
ATOM 655 C C . GLU A 1 86 ? 13.836 1.216 -0.586 1.00 95.38 86 GLU A C 1
ATOM 657 O O . GLU A 1 86 ? 14.263 0.393 0.223 1.00 95.38 86 GLU A O 1
ATOM 662 N N . SER A 1 87 ? 12.959 2.158 -0.227 1.00 94.12 87 SER A N 1
ATOM 663 C CA . SER A 1 87 ? 12.482 2.280 1.159 1.00 94.12 87 SER A CA 1
ATOM 664 C C . SER A 1 87 ? 11.728 1.032 1.637 1.00 94.12 87 SER A C 1
ATOM 666 O O . SER A 1 87 ? 11.972 0.560 2.748 1.00 94.12 87 SER A O 1
ATOM 668 N N . LEU A 1 88 ? 10.882 0.432 0.791 1.00 92.00 88 LEU A N 1
ATOM 669 C CA . LEU A 1 88 ? 10.183 -0.817 1.115 1.00 92.00 88 LEU A CA 1
ATOM 670 C C . LEU A 1 88 ? 11.145 -1.997 1.312 1.00 92.00 88 LEU A C 1
ATOM 672 O O . LEU A 1 88 ? 10.941 -2.806 2.219 1.00 92.00 88 LEU A O 1
ATOM 676 N N . ARG A 1 89 ? 12.201 -2.100 0.493 1.00 93.06 89 ARG A N 1
ATOM 677 C CA . ARG A 1 89 ? 13.234 -3.139 0.647 1.00 93.06 89 ARG A CA 1
ATOM 678 C C . ARG A 1 89 ? 14.042 -2.945 1.923 1.00 93.06 89 ARG A C 1
ATOM 680 O O . ARG A 1 89 ? 14.237 -3.910 2.655 1.00 93.06 89 ARG A O 1
ATOM 687 N N . ALA A 1 90 ? 14.472 -1.715 2.204 1.00 95.06 90 ALA A N 1
ATOM 688 C CA . ALA A 1 90 ? 15.270 -1.391 3.383 1.00 95.06 90 ALA A CA 1
ATOM 689 C C . ALA A 1 90 ? 14.517 -1.679 4.691 1.00 95.06 90 ALA A C 1
ATOM 691 O O . ALA A 1 90 ? 15.098 -2.195 5.643 1.00 95.06 90 ALA A O 1
ATOM 692 N N . GLN A 1 91 ? 13.216 -1.379 4.734 1.00 92.38 91 GLN A N 1
ATOM 693 C CA . GLN A 1 91 ? 12.369 -1.647 5.899 1.00 92.38 91 GLN A CA 1
ATOM 694 C C . GLN A 1 91 ? 11.923 -3.115 5.988 1.00 92.38 91 GLN A C 1
ATOM 696 O O . GLN A 1 91 ? 11.533 -3.575 7.062 1.00 92.38 91 GLN A O 1
ATOM 701 N N . ASN A 1 92 ? 11.944 -3.840 4.863 1.00 88.75 92 ASN A N 1
ATOM 702 C CA . ASN A 1 92 ? 11.418 -5.200 4.712 1.00 88.75 92 ASN A CA 1
ATOM 703 C C . ASN A 1 92 ? 9.972 -5.358 5.237 1.00 88.75 92 ASN A C 1
ATOM 705 O O . ASN A 1 92 ? 9.556 -6.428 5.683 1.00 88.75 92 ASN A O 1
ATOM 709 N N . SER A 1 93 ? 9.213 -4.261 5.245 1.00 86.25 93 SER A N 1
ATOM 710 C CA . SER A 1 93 ? 7.863 -4.169 5.791 1.00 86.25 93 SER A CA 1
ATOM 711 C C . SER A 1 93 ? 7.148 -2.946 5.221 1.00 86.25 93 SER A C 1
ATOM 713 O O . SER A 1 93 ? 7.760 -2.064 4.622 1.00 86.25 93 SER A O 1
ATOM 715 N N . GLN A 1 94 ? 5.832 -2.894 5.409 1.00 87.31 94 GLN A N 1
ATOM 716 C CA . GLN A 1 94 ? 5.009 -1.758 5.025 1.00 87.31 94 GLN A CA 1
ATOM 717 C C . GLN A 1 94 ? 4.810 -0.825 6.226 1.00 87.31 94 GLN A C 1
ATOM 719 O O . GLN A 1 94 ? 4.071 -1.154 7.152 1.00 87.31 94 GLN A O 1
ATOM 724 N N . GLU A 1 95 ? 5.424 0.358 6.183 1.00 87.81 95 GLU A N 1
ATOM 725 C CA . GLU A 1 95 ? 5.254 1.396 7.212 1.00 87.81 95 GLU A CA 1
ATOM 726 C C . GLU A 1 95 ? 3.808 1.912 7.277 1.00 87.81 95 GLU A C 1
ATOM 728 O O . GLU A 1 95 ? 3.207 2.003 8.349 1.00 87.81 95 GLU A O 1
ATOM 733 N N . PHE A 1 96 ? 3.215 2.195 6.112 1.00 88.38 96 PHE A N 1
ATOM 734 C CA . PHE A 1 96 ? 1.853 2.715 6.005 1.00 88.38 96 PHE A CA 1
ATOM 735 C C . PHE A 1 96 ? 0.894 1.655 5.462 1.00 88.38 96 PHE A C 1
ATOM 737 O O . PHE A 1 96 ? 1.042 1.241 4.311 1.00 88.38 96 PHE A O 1
ATOM 744 N N . PRO A 1 97 ? -0.134 1.241 6.225 1.00 90.00 97 PRO A N 1
ATOM 745 C CA . PRO A 1 97 ? -1.044 0.191 5.793 1.00 90.00 97 PRO A CA 1
ATOM 746 C C . PRO A 1 97 ? -1.824 0.614 4.548 1.00 90.00 97 PRO A C 1
ATOM 748 O O . PRO A 1 97 ? -2.413 1.700 4.502 1.00 90.00 97 PRO A O 1
ATOM 751 N N . ALA A 1 98 ? -1.888 -0.281 3.563 1.00 90.00 98 ALA A N 1
ATOM 752 C CA . ALA A 1 98 ? -2.695 -0.070 2.371 1.00 90.00 98 ALA A CA 1
ATOM 753 C C . ALA A 1 98 ? -4.196 0.008 2.710 1.00 90.00 98 ALA A C 1
ATOM 755 O O . ALA A 1 98 ? -4.713 -0.719 3.561 1.00 90.00 98 ALA A O 1
ATOM 756 N N . ILE A 1 99 ? -4.916 0.883 2.005 1.00 89.19 99 ILE A N 1
ATOM 757 C CA . ILE A 1 99 ? -6.375 0.965 2.095 1.00 89.19 99 ILE A CA 1
ATOM 758 C C . ILE A 1 99 ? -6.961 -0.044 1.116 1.00 89.19 99 ILE A C 1
ATOM 760 O O . ILE A 1 99 ? -6.780 0.070 -0.096 1.00 89.19 99 ILE A O 1
ATOM 764 N N . VAL A 1 100 ? -7.687 -1.019 1.651 1.00 90.38 100 VAL A N 1
ATOM 765 C CA . VAL A 1 100 ? -8.362 -2.055 0.871 1.00 90.38 100 VAL A CA 1
ATOM 766 C C . VAL A 1 100 ? -9.852 -2.056 1.177 1.00 90.38 100 VAL A C 1
ATOM 768 O O . VAL A 1 100 ? -10.282 -1.708 2.276 1.00 90.38 100 VAL A O 1
ATOM 771 N N . ARG A 1 101 ? -10.647 -2.482 0.197 1.00 88.75 101 ARG A N 1
ATOM 772 C CA . ARG A 1 101 ? -12.066 -2.794 0.377 1.00 88.75 101 ARG A CA 1
ATOM 773 C C . ARG A 1 101 ? -12.305 -4.241 -0.017 1.00 88.75 101 ARG A C 1
ATOM 775 O O . ARG A 1 101 ? -11.638 -4.746 -0.919 1.00 88.75 101 ARG A O 1
ATOM 782 N N . ARG A 1 102 ? -13.288 -4.885 0.609 1.00 89.88 102 ARG A N 1
ATOM 783 C CA . ARG A 1 102 ? -13.793 -6.156 0.088 1.00 89.88 102 ARG A CA 1
ATOM 784 C C . ARG A 1 102 ? -14.437 -5.927 -1.278 1.00 89.88 102 ARG A C 1
ATOM 786 O O . ARG A 1 102 ? -15.036 -4.877 -1.535 1.00 89.88 102 ARG A O 1
ATOM 793 N N . ILE A 1 103 ? -14.260 -6.907 -2.148 1.00 87.81 103 ILE A N 1
ATOM 794 C CA . ILE A 1 103 ? -14.942 -6.990 -3.428 1.00 87.81 103 ILE A CA 1
ATOM 795 C C . ILE A 1 103 ? -15.691 -8.313 -3.389 1.00 87.81 103 ILE A C 1
ATOM 797 O O . ILE A 1 103 ? -15.086 -9.336 -3.072 1.00 87.81 103 ILE A O 1
ATOM 801 N N . ASP A 1 104 ? -16.991 -8.249 -3.624 1.00 81.81 104 ASP A N 1
ATOM 802 C CA . ASP A 1 104 ? -17.807 -9.416 -3.906 1.00 81.81 104 ASP A CA 1
ATOM 803 C C . ASP A 1 104 ? -17.884 -9.451 -5.442 1.00 81.81 104 ASP A C 1
ATOM 805 O O . ASP A 1 104 ? -18.276 -8.449 -6.050 1.00 81.81 104 ASP A O 1
ATOM 809 N N . ASP A 1 105 ? -17.333 -10.502 -6.051 1.00 61.91 105 ASP A N 1
ATOM 810 C CA . ASP A 1 105 ? -17.442 -10.749 -7.497 1.00 61.91 105 ASP A CA 1
ATOM 811 C C . ASP A 1 105 ? -18.791 -11.409 -7.818 1.00 61.91 105 ASP A C 1
ATOM 813 O O . ASP A 1 105 ? -19.265 -12.217 -6.981 1.00 61.91 105 ASP A O 1
#

Secondary structure (DSSP, 8-state):
-----SSTHHHHHTTSS---S------PPPPPPPHHHHHHHHHHHHTTSS---------GGG----TTS---GGG-STTTTHHHHHHHHHHTS-SSPPP------